Protein AF-X1BW34-F1 (afdb_monomer_lite)

Radius of gyration: 10.93 Å; chains: 1; bounding box: 24×27×20 Å

Sequence (72 aa):
MQISGNLINEKIIVKKSKDVGRLYNKSNLGRTISDNKLSLNLLEGVFLLGEEKIRIFQDKKEIDFETLVKKS

Organism: NCBI:txid412755

Structure (mmCIF, N/CA/C/O backbone):
data_AF-X1BW34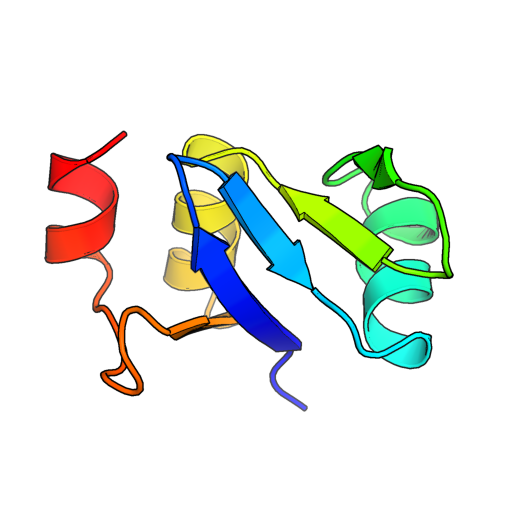-F1
#
_entry.id   AF-X1BW34-F1
#
loop_
_atom_site.group_PDB
_atom_site.id
_atom_site.type_symbol
_atom_site.label_atom_id
_atom_site.label_alt_id
_atom_site.label_comp_id
_atom_site.label_asym_id
_atom_site.label_entity_id
_atom_site.label_seq_id
_atom_site.pdbx_PDB_ins_code
_atom_site.Cartn_x
_atom_site.Cartn_y
_atom_site.Cartn_z
_atom_site.occupancy
_atom_site.B_iso_or_equiv
_atom_site.auth_seq_id
_atom_site.auth_comp_id
_atom_site.auth_asym_id
_atom_site.auth_atom_id
_atom_site.pdbx_PDB_model_num
ATOM 1 N N . MET A 1 1 ? 14.381 -5.800 2.621 1.00 55.88 1 MET A N 1
ATOM 2 C CA . MET A 1 1 ? 13.534 -4.935 3.481 1.00 55.88 1 MET A CA 1
ATOM 3 C C . MET A 1 1 ? 12.267 -4.645 2.704 1.00 55.88 1 MET A C 1
ATOM 5 O O . MET A 1 1 ? 12.364 -3.964 1.693 1.00 55.88 1 MET A O 1
ATOM 9 N N . GLN A 1 2 ? 11.140 -5.202 3.129 1.00 76.25 2 GLN A N 1
ATOM 10 C CA . GLN A 1 2 ? 9.885 -5.150 2.381 1.00 76.25 2 GLN A CA 1
ATOM 11 C C . GLN A 1 2 ? 9.058 -3.942 2.833 1.00 76.25 2 GLN A C 1
ATOM 13 O O . GLN A 1 2 ? 8.951 -3.696 4.037 1.00 76.25 2 GLN A O 1
ATOM 18 N N . ILE A 1 3 ? 8.539 -3.162 1.884 1.00 90.75 3 ILE A N 1
ATOM 19 C CA . ILE A 1 3 ? 7.676 -2.008 2.171 1.00 90.75 3 ILE A CA 1
ATOM 20 C C . ILE A 1 3 ? 6.329 -2.532 2.676 1.00 90.75 3 ILE A C 1
ATOM 22 O O . ILE A 1 3 ? 5.897 -3.608 2.270 1.00 90.75 3 ILE A O 1
ATOM 26 N N . SER A 1 4 ? 5.649 -1.797 3.553 1.00 93.19 4 SER A N 1
ATOM 27 C CA . SER A 1 4 ? 4.309 -2.168 4.025 1.00 93.19 4 SER A CA 1
ATOM 28 C C . SER A 1 4 ? 3.297 -1.068 3.724 1.00 93.19 4 SER A C 1
ATOM 30 O O . SER A 1 4 ? 3.503 0.091 4.096 1.00 93.19 4 SER A O 1
ATOM 32 N N . GLY A 1 5 ? 2.200 -1.441 3.066 1.00 94.56 5 GLY A N 1
ATOM 33 C CA . GLY A 1 5 ? 1.081 -0.563 2.731 1.00 94.56 5 GLY A CA 1
ATOM 34 C C . GLY A 1 5 ? -0.250 -1.102 3.257 1.00 94.56 5 GLY A C 1
ATOM 35 O O . GLY A 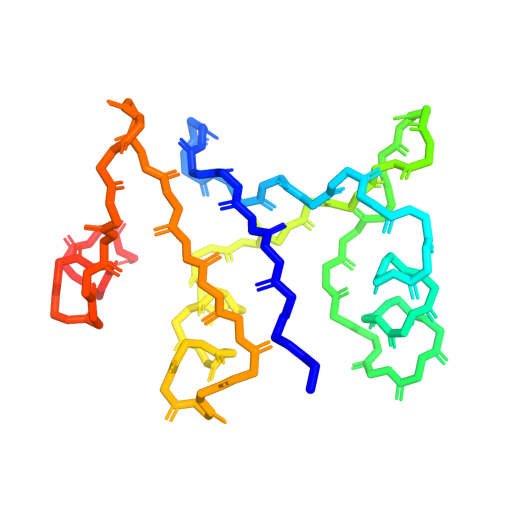1 5 ? -0.411 -2.307 3.424 1.00 94.56 5 GLY A O 1
ATOM 36 N N . ASN A 1 6 ? -1.210 -0.213 3.519 1.00 95.81 6 ASN A N 1
ATOM 37 C CA . ASN A 1 6 ? -2.587 -0.597 3.851 1.00 95.81 6 ASN A CA 1
ATOM 38 C C . ASN A 1 6 ? -3.541 -0.178 2.734 1.00 95.81 6 ASN A C 1
ATOM 40 O O . ASN A 1 6 ? -3.554 0.998 2.378 1.00 95.81 6 ASN A O 1
ATOM 44 N N . LEU A 1 7 ? -4.348 -1.105 2.225 1.00 95.81 7 LEU A N 1
ATOM 45 C CA . LEU A 1 7 ? -5.409 -0.823 1.266 1.00 95.81 7 LEU A CA 1
ATOM 46 C C . LEU A 1 7 ? -6.619 -0.211 1.990 1.00 95.81 7 LEU A C 1
ATOM 48 O O . LEU A 1 7 ? -7.230 -0.848 2.844 1.00 95.81 7 LEU A O 1
ATOM 52 N N . ILE A 1 8 ? -6.953 1.032 1.647 1.00 93.50 8 ILE A N 1
ATOM 53 C CA . ILE A 1 8 ?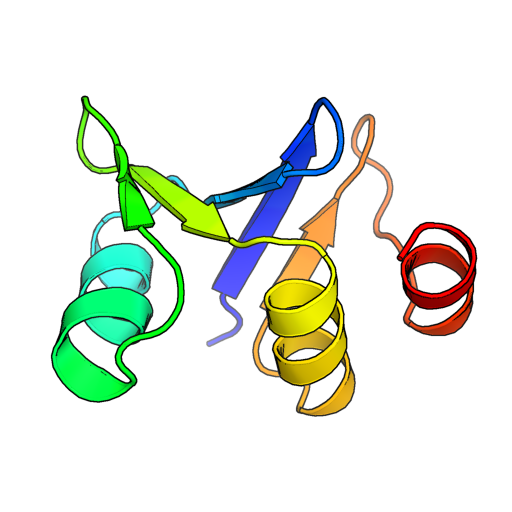 -8.057 1.816 2.209 1.00 93.50 8 ILE A CA 1
ATOM 54 C C . ILE A 1 8 ? -8.723 2.569 1.055 1.00 93.50 8 ILE A C 1
ATOM 56 O O . ILE A 1 8 ? -8.052 3.356 0.391 1.00 93.50 8 ILE A O 1
ATOM 60 N N . ASN A 1 9 ? -10.026 2.363 0.833 1.00 88.38 9 ASN A N 1
ATOM 61 C CA . ASN A 1 9 ? -10.806 3.054 -0.207 1.00 88.38 9 ASN A CA 1
ATOM 62 C C . ASN A 1 9 ? -10.073 3.097 -1.564 1.00 88.38 9 ASN A C 1
ATOM 64 O O . ASN A 1 9 ? -9.805 4.176 -2.091 1.00 88.38 9 ASN A O 1
ATOM 68 N N . GLU A 1 10 ? -9.669 1.922 -2.064 1.00 90.06 10 GLU A N 1
ATOM 69 C CA . GLU A 1 10 ? -8.983 1.740 -3.362 1.00 90.06 10 GLU A CA 1
ATOM 70 C C . GLU A 1 10 ? -7.589 2.381 -3.467 1.00 90.06 10 GLU A C 1
ATOM 72 O O . GLU A 1 10 ? -6.995 2.461 -4.540 1.00 90.06 10 GLU A O 1
ATOM 77 N N . LYS A 1 11 ? -7.018 2.821 -2.345 1.00 93.75 11 LYS A N 1
ATOM 78 C CA . LYS A 1 11 ? -5.672 3.392 -2.286 1.00 93.75 11 LYS A CA 1
ATOM 79 C C . LYS A 1 11 ? -4.814 2.628 -1.304 1.00 93.75 11 LYS A C 1
ATOM 81 O O . LYS A 1 11 ? -5.270 2.237 -0.235 1.00 93.75 11 LYS A O 1
ATOM 86 N N . ILE A 1 12 ? -3.544 2.452 -1.639 1.00 95.25 12 ILE A N 1
ATOM 87 C CA . ILE A 1 12 ? -2.586 1.798 -0.752 1.00 95.25 12 ILE A CA 1
ATOM 88 C C . ILE A 1 12 ? -1.769 2.875 -0.052 1.00 95.25 12 ILE A C 1
ATOM 90 O O . ILE A 1 12 ? -1.040 3.639 -0.681 1.00 95.25 12 ILE A O 1
ATOM 94 N N . ILE A 1 13 ? -1.901 2.938 1.268 1.00 95.19 13 ILE A N 1
ATOM 95 C CA . ILE A 1 13 ? -1.283 3.959 2.107 1.00 95.19 13 ILE A CA 1
ATOM 96 C C . ILE A 1 13 ? -0.021 3.405 2.761 1.00 95.19 13 ILE A C 1
ATOM 98 O O . ILE A 1 13 ? -0.081 2.500 3.598 1.00 95.19 13 ILE A O 1
ATOM 102 N N . VAL A 1 14 ? 1.120 4.005 2.430 1.00 93.94 14 VAL A N 1
ATOM 103 C CA . VAL A 1 14 ? 2.423 3.738 3.048 1.00 93.94 14 VAL A CA 1
ATOM 104 C C . VAL A 1 14 ? 2.718 4.848 4.053 1.00 93.94 14 VAL A C 1
ATOM 106 O O . VAL A 1 14 ? 2.700 6.028 3.711 1.00 93.94 14 VAL A O 1
ATOM 109 N N . LYS A 1 15 ? 2.975 4.475 5.313 1.00 90.06 15 LYS A N 1
ATOM 110 C CA . LYS A 1 15 ? 3.159 5.431 6.426 1.00 90.06 15 LYS A CA 1
ATOM 111 C C . LYS A 1 15 ? 4.608 5.588 6.889 1.00 90.06 15 LYS A C 1
ATOM 113 O O . LYS A 1 15 ? 4.923 6.518 7.620 1.00 90.06 15 LYS A O 1
ATOM 118 N N . LYS A 1 16 ? 5.495 4.658 6.529 1.00 86.75 16 LYS A N 1
ATOM 119 C CA . LYS A 1 16 ? 6.877 4.655 7.020 1.00 86.75 16 LYS A CA 1
ATOM 120 C C . LYS A 1 16 ? 7.721 5.621 6.192 1.00 86.75 16 LYS A C 1
ATOM 122 O O . LYS A 1 16 ? 7.989 5.346 5.026 1.00 86.75 16 LYS A O 1
ATOM 127 N N . SER A 1 17 ? 8.206 6.704 6.799 1.00 80.75 17 SER A N 1
ATOM 128 C CA . SER A 1 17 ? 8.906 7.793 6.091 1.00 80.75 17 SER A CA 1
ATOM 129 C C . SER A 1 17 ? 10.098 7.325 5.242 1.00 80.75 17 SER A C 1
ATOM 131 O O . SER A 1 17 ? 10.321 7.834 4.146 1.00 80.75 17 SER A O 1
ATOM 133 N N . LYS A 1 18 ? 10.837 6.301 5.702 1.00 83.50 18 LYS A N 1
ATOM 134 C CA . LYS A 1 18 ? 11.952 5.696 4.945 1.00 83.50 18 LYS A CA 1
ATOM 135 C C . LYS A 1 18 ? 11.498 5.061 3.624 1.00 83.50 18 LYS A C 1
ATOM 137 O O . LYS A 1 18 ? 12.242 5.102 2.646 1.00 83.50 18 LYS A O 1
ATOM 142 N N . ASP A 1 19 ? 10.306 4.475 3.604 1.00 84.50 19 ASP A N 1
ATOM 143 C CA . ASP A 1 19 ? 9.753 3.800 2.430 1.00 84.50 19 ASP A CA 1
ATOM 144 C C . ASP A 1 19 ? 9.084 4.807 1.488 1.00 84.50 19 ASP A C 1
ATOM 146 O O . ASP A 1 19 ? 9.257 4.715 0.274 1.00 84.50 19 ASP A O 1
ATOM 150 N N . VAL A 1 20 ? 8.434 5.836 2.045 1.00 82.12 20 VAL A N 1
ATOM 151 C CA . VAL A 1 20 ? 7.884 6.976 1.290 1.00 82.12 20 VAL A CA 1
ATOM 152 C C . VAL A 1 20 ? 8.968 7.665 0.464 1.00 82.12 20 VAL A C 1
ATOM 154 O O . VAL A 1 20 ? 8.811 7.826 -0.743 1.00 82.12 20 VAL A O 1
ATOM 157 N N . GLY A 1 21 ? 10.110 7.991 1.078 1.00 78.06 21 GLY A N 1
ATOM 158 C CA . GLY A 1 21 ? 11.223 8.614 0.360 1.00 78.06 21 GLY A CA 1
ATOM 159 C C . GLY A 1 21 ? 11.824 7.729 -0.738 1.00 78.06 21 GLY A C 1
ATOM 160 O O . GLY A 1 21 ? 12.376 8.251 -1.700 1.00 78.06 21 GLY A O 1
ATOM 161 N N . ARG A 1 22 ? 11.719 6.398 -0.635 1.00 79.81 22 ARG A N 1
ATOM 162 C CA . ARG A 1 22 ? 12.194 5.479 -1.682 1.00 79.81 22 ARG A CA 1
ATOM 163 C C . ARG A 1 22 ? 11.230 5.429 -2.861 1.00 79.81 22 ARG A C 1
ATOM 165 O O . ARG A 1 22 ? 11.678 5.569 -3.991 1.00 79.81 22 ARG A O 1
ATOM 172 N N . LEU A 1 23 ? 9.940 5.256 -2.594 1.00 80.19 23 LEU A N 1
ATOM 173 C CA . LEU A 1 23 ? 8.920 5.162 -3.638 1.00 80.19 23 LEU A CA 1
ATOM 174 C C . LEU A 1 23 ? 8.769 6.479 -4.408 1.00 80.19 23 LEU A C 1
ATOM 176 O O . LEU A 1 23 ? 8.807 6.474 -5.636 1.00 80.19 23 LEU A O 1
ATOM 180 N N . TYR A 1 24 ? 8.700 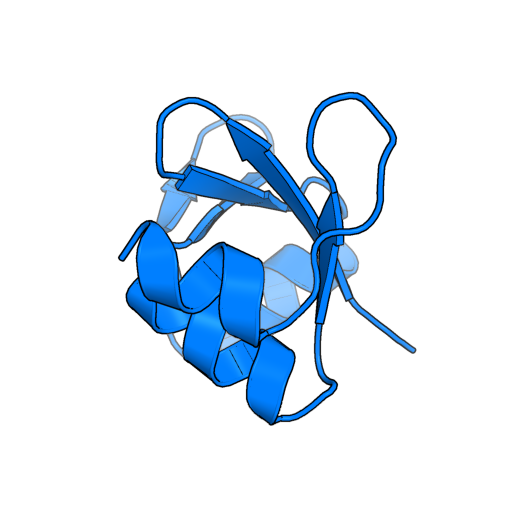7.602 -3.688 1.00 79.12 24 TYR A N 1
ATOM 181 C CA . TYR A 1 24 ? 8.509 8.913 -4.299 1.00 79.12 24 TYR A CA 1
ATOM 182 C C . TYR A 1 24 ? 9.780 9.420 -4.992 1.00 79.12 24 TYR A C 1
ATOM 184 O O . TYR A 1 24 ? 9.765 9.666 -6.191 1.00 79.12 24 TYR A O 1
ATOM 192 N N . ASN A 1 25 ? 10.912 9.509 -4.277 1.00 71.06 25 ASN A N 1
ATOM 193 C CA . ASN A 1 25 ? 12.097 10.191 -4.819 1.00 71.06 25 ASN A CA 1
ATOM 194 C C . ASN A 1 25 ? 12.917 9.345 -5.804 1.00 71.06 25 ASN A C 1
ATOM 196 O O . ASN A 1 25 ? 13.670 9.912 -6.589 1.00 71.06 25 ASN A O 1
ATOM 200 N N . LYS A 1 26 ? 12.858 8.005 -5.732 1.00 71.88 26 LYS A N 1
ATOM 201 C CA . LYS A 1 26 ? 13.697 7.135 -6.584 1.00 71.88 26 LYS A CA 1
ATOM 202 C C . LYS A 1 26 ? 12.943 6.457 -7.716 1.00 71.88 26 LYS A C 1
ATOM 204 O O . LYS A 1 26 ? 13.581 6.021 -8.669 1.00 71.88 26 LYS A O 1
ATOM 209 N N . SER A 1 27 ? 11.627 6.320 -7.600 1.00 74.56 27 SER A N 1
ATOM 210 C CA . SER A 1 27 ? 10.836 5.527 -8.543 1.00 74.56 27 SER A CA 1
ATOM 211 C C . SER A 1 27 ? 9.646 6.284 -9.128 1.00 74.56 27 SER A C 1
ATOM 213 O O . SER A 1 27 ? 8.990 5.729 -10.000 1.00 74.56 27 SER A O 1
ATOM 215 N N . ASN A 1 28 ? 9.381 7.528 -8.695 1.00 81.75 28 ASN A N 1
ATOM 216 C CA . ASN A 1 28 ? 8.208 8.317 -9.096 1.00 81.75 28 ASN A CA 1
ATOM 217 C C . ASN A 1 28 ? 6.881 7.550 -8.928 1.00 81.75 28 ASN A C 1
ATOM 219 O O . ASN A 1 28 ? 5.951 7.736 -9.709 1.00 81.75 28 ASN A O 1
ATOM 223 N N . LEU A 1 29 ? 6.806 6.673 -7.920 1.00 85.19 29 LEU A N 1
ATOM 224 C CA . LEU A 1 29 ? 5.620 5.871 -7.627 1.00 85.19 29 LEU A CA 1
ATOM 225 C C . LEU A 1 29 ? 4.802 6.522 -6.517 1.00 85.19 29 LEU A C 1
ATOM 227 O O . LEU A 1 29 ? 5.334 6.876 -5.459 1.00 85.19 29 LEU A O 1
ATOM 231 N N . GLY A 1 30 ? 3.494 6.604 -6.741 1.00 87.88 30 GLY A N 1
ATOM 232 C CA . GLY A 1 30 ? 2.531 7.168 -5.812 1.00 87.88 30 GLY A CA 1
ATOM 233 C C . GLY A 1 30 ? 2.566 8.690 -5.729 1.00 87.88 30 GLY A C 1
ATOM 234 O O . GLY A 1 30 ? 3.310 9.390 -6.414 1.00 87.88 30 GLY A O 1
ATOM 235 N N . ARG A 1 31 ? 1.725 9.223 -4.846 1.00 87.75 31 ARG A N 1
ATOM 236 C CA . ARG A 1 31 ? 1.645 10.651 -4.528 1.00 87.75 31 ARG A CA 1
ATOM 237 C C . ARG A 1 31 ? 1.835 10.849 -3.039 1.00 87.75 31 ARG A C 1
ATOM 239 O O . ARG A 1 31 ? 1.231 10.136 -2.232 1.00 87.75 31 ARG A O 1
ATOM 246 N N . THR A 1 32 ? 2.663 11.819 -2.668 1.00 87.06 32 THR A N 1
ATOM 247 C CA . THR A 1 32 ? 2.751 12.243 -1.274 1.00 87.06 32 THR A CA 1
ATOM 248 C C . THR A 1 32 ? 1.415 12.846 -0.866 1.00 87.06 32 THR A C 1
ATOM 250 O O . THR A 1 32 ? 0.793 13.620 -1.592 1.00 87.06 32 THR A O 1
ATOM 253 N N . ILE A 1 33 ? 0.947 12.432 0.297 1.00 84.50 33 ILE A N 1
ATOM 254 C CA . ILE A 1 33 ? -0.190 13.041 0.972 1.00 84.50 33 ILE A CA 1
ATOM 255 C C . ILE A 1 33 ? 0.337 13.716 2.244 1.00 84.50 33 ILE A C 1
ATOM 257 O O . ILE A 1 33 ? 1.507 13.554 2.608 1.00 84.50 33 ILE A O 1
ATOM 261 N N . SER A 1 34 ? -0.505 14.499 2.915 1.00 79.00 34 SER A N 1
ATOM 262 C CA . SER A 1 34 ? -0.134 15.142 4.177 1.00 79.00 34 SER A CA 1
ATOM 263 C C . SER A 1 34 ? 0.384 14.121 5.203 1.00 79.00 34 SER A C 1
ATOM 265 O O . SER A 1 34 ? 0.015 12.943 5.174 1.00 79.00 34 SER A O 1
ATOM 267 N N . ASP A 1 35 ? 1.241 14.587 6.119 1.00 77.25 35 ASP A N 1
ATOM 268 C CA . ASP A 1 35 ? 1.744 13.793 7.251 1.00 77.25 35 ASP A CA 1
ATOM 269 C C . ASP A 1 35 ? 2.695 12.637 6.856 1.00 77.25 35 ASP A C 1
ATOM 271 O O . ASP A 1 35 ? 2.571 11.515 7.342 1.00 77.25 35 ASP A O 1
ATOM 275 N N . ASN A 1 36 ? 3.656 12.899 5.951 1.00 81.19 36 ASN A N 1
ATOM 276 C CA . ASN A 1 36 ? 4.721 11.955 5.550 1.00 81.19 36 ASN A CA 1
ATOM 277 C C . ASN A 1 36 ? 4.220 10.582 5.072 1.00 81.19 36 ASN A C 1
ATOM 279 O O . ASN A 1 36 ? 4.894 9.561 5.229 1.00 81.19 36 ASN A O 1
ATOM 283 N N . LYS A 1 37 ? 3.037 10.555 4.464 1.00 88.81 37 LYS A N 1
ATOM 284 C CA . LYS A 1 37 ? 2.438 9.349 3.898 1.00 88.81 37 LYS A CA 1
ATOM 285 C C . LYS A 1 37 ? 2.504 9.394 2.379 1.00 88.81 37 LYS A C 1
ATOM 287 O O . LYS A 1 37 ? 2.512 10.458 1.761 1.00 88.81 37 LYS A O 1
ATOM 292 N N . LEU A 1 38 ? 2.506 8.215 1.779 1.00 92.62 38 LEU A N 1
ATOM 293 C CA . LEU A 1 38 ? 2.392 8.039 0.340 1.00 92.62 38 LEU A CA 1
ATOM 294 C C . LEU A 1 38 ? 1.121 7.260 0.037 1.00 92.62 38 LEU A C 1
ATOM 296 O O . LEU A 1 38 ? 0.853 6.239 0.670 1.00 92.62 38 LEU A O 1
ATOM 300 N N . SER A 1 39 ? 0.365 7.739 -0.940 1.00 94.12 39 SER A N 1
ATOM 301 C CA . SER A 1 39 ? -0.748 7.013 -1.529 1.00 94.12 39 SER A CA 1
ATOM 302 C C . SER A 1 39 ? -0.310 6.435 -2.866 1.00 94.12 39 SER A C 1
ATOM 304 O O . SER A 1 39 ? 0.090 7.185 -3.751 1.00 94.12 39 SER A O 1
ATOM 306 N N . LEU A 1 40 ? -0.451 5.127 -3.023 1.00 94.50 40 LEU A N 1
ATOM 307 C CA . LEU A 1 40 ? -0.353 4.432 -4.303 1.00 94.50 40 LEU A CA 1
ATOM 308 C C . LEU A 1 40 ? -1.766 4.131 -4.810 1.00 94.50 40 LEU A C 1
ATOM 310 O O . LEU A 1 40 ? -2.681 3.904 -4.009 1.00 94.50 40 LEU A O 1
ATOM 314 N N . ASN A 1 41 ? -1.946 4.137 -6.125 1.00 94.50 41 ASN A N 1
ATOM 315 C CA . ASN A 1 41 ? -3.140 3.571 -6.748 1.00 94.50 41 ASN A CA 1
ATOM 316 C C . ASN A 1 41 ? -3.034 2.032 -6.825 1.00 94.50 41 ASN A C 1
ATOM 318 O O . ASN A 1 41 ? -1.995 1.449 -6.502 1.00 94.50 41 ASN A O 1
ATOM 322 N N . LEU A 1 42 ? -4.119 1.365 -7.226 1.00 94.12 42 LEU A N 1
ATOM 323 C CA . LEU A 1 42 ? -4.161 -0.099 -7.288 1.00 94.12 42 LEU A CA 1
ATOM 324 C C . LEU A 1 42 ? -3.162 -0.677 -8.290 1.00 94.12 42 LEU A C 1
ATOM 326 O O . LEU A 1 42 ? -2.488 -1.645 -7.957 1.00 94.12 42 LEU A O 1
ATOM 330 N N . LEU A 1 43 ? -2.999 -0.057 -9.460 1.00 93.69 43 LEU A N 1
ATOM 331 C CA . LEU A 1 43 ? -2.066 -0.518 -10.490 1.00 93.69 43 LEU A CA 1
ATOM 332 C C . LEU A 1 43 ? -0.606 -0.465 -10.011 1.00 93.69 43 LEU A C 1
ATOM 334 O O . LEU A 1 43 ? 0.140 -1.430 -10.166 1.00 93.69 43 LEU A O 1
ATOM 338 N N . GLU A 1 44 ? -0.207 0.635 -9.371 1.00 93.81 44 GLU A N 1
ATOM 339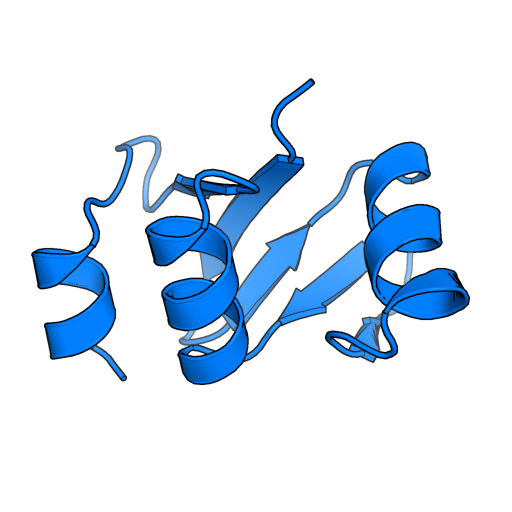 C CA . GLU A 1 44 ? 1.109 0.783 -8.737 1.00 93.81 44 GLU A CA 1
ATOM 340 C C . GLU A 1 44 ? 1.309 -0.252 -7.624 1.00 93.81 44 GLU A C 1
ATOM 342 O O . GLU A 1 44 ? 2.393 -0.816 -7.472 1.00 93.81 44 GLU A O 1
ATOM 347 N N . GLY A 1 45 ? 0.250 -0.522 -6.857 1.00 94.38 45 GLY A N 1
ATOM 348 C CA . GLY A 1 45 ? 0.220 -1.565 -5.840 1.00 94.38 45 GLY A CA 1
ATOM 349 C C . GLY A 1 45 ? 0.441 -2.964 -6.398 1.00 94.38 45 GLY A C 1
ATOM 350 O O . GLY A 1 45 ? 1.296 -3.684 -5.891 1.00 94.38 45 GLY A O 1
ATOM 351 N N . VAL A 1 46 ? -0.300 -3.328 -7.447 1.00 95.06 46 VAL A N 1
ATOM 352 C CA . VAL A 1 46 ? -0.190 -4.609 -8.161 1.00 95.06 46 VAL A CA 1
ATOM 353 C C . VAL A 1 46 ? 1.221 -4.791 -8.702 1.00 95.06 46 VAL A C 1
ATOM 355 O O . VAL A 1 46 ? 1.831 -5.831 -8.463 1.00 95.06 46 VAL A O 1
ATOM 358 N N . PHE A 1 47 ? 1.771 -3.768 -9.358 1.00 93.38 47 PHE A N 1
ATOM 359 C CA . PHE A 1 47 ? 3.139 -3.800 -9.868 1.00 93.38 47 PHE A CA 1
ATOM 360 C C . PHE A 1 47 ? 4.156 -4.062 -8.749 1.00 93.38 47 PHE A C 1
ATOM 362 O O . PHE A 1 47 ? 4.958 -4.988 -8.832 1.00 93.38 47 PHE A O 1
ATOM 369 N N . LEU A 1 48 ? 4.102 -3.285 -7.664 1.00 92.94 48 LEU A N 1
ATOM 370 C CA . LEU A 1 48 ? 5.032 -3.440 -6.544 1.00 92.94 48 LEU A CA 1
ATOM 371 C C . LEU A 1 48 ? 4.873 -4.778 -5.815 1.00 92.94 48 LEU A C 1
ATOM 373 O O . LEU A 1 48 ? 5.855 -5.284 -5.267 1.00 92.94 48 LEU A O 1
ATOM 377 N N . LEU A 1 49 ? 3.651 -5.313 -5.758 1.00 94.12 49 LEU A N 1
ATOM 378 C CA . LEU A 1 49 ? 3.351 -6.592 -5.120 1.00 94.12 49 LEU A CA 1
ATOM 379 C C . LEU A 1 49 ? 3.883 -7.755 -5.962 1.00 94.12 49 LEU A C 1
ATOM 381 O O . LEU A 1 49 ? 4.517 -8.646 -5.407 1.00 94.12 49 LEU A O 1
ATOM 385 N N . GLY A 1 50 ? 3.698 -7.707 -7.286 1.00 92.12 50 GLY A N 1
ATOM 386 C CA . GLY A 1 50 ? 4.258 -8.689 -8.221 1.00 92.12 50 GLY A CA 1
ATOM 387 C C . GLY A 1 50 ? 5.790 -8.689 -8.250 1.00 92.12 50 GLY A C 1
ATOM 388 O O . GLY A 1 50 ? 6.405 -9.734 -8.404 1.00 92.12 50 GLY A O 1
ATOM 389 N N . GLU A 1 51 ? 6.409 -7.534 -8.009 1.00 91.94 51 GLU A N 1
ATOM 390 C CA . GLU A 1 51 ? 7.864 -7.387 -7.862 1.00 91.94 51 GLU A CA 1
ATOM 391 C C . GLU A 1 51 ? 8.392 -7.781 -6.467 1.00 91.94 51 GLU A C 1
ATOM 393 O O . GLU A 1 51 ? 9.564 -7.552 -6.164 1.00 91.94 51 GLU A O 1
ATOM 398 N N . GLU A 1 52 ? 7.526 -8.276 -5.575 1.00 92.44 52 GLU A N 1
ATOM 399 C CA . GLU A 1 52 ? 7.831 -8.619 -4.176 1.00 92.44 52 GLU A CA 1
ATOM 400 C C . GLU A 1 52 ? 8.408 -7.449 -3.343 1.00 92.44 52 GLU A C 1
ATOM 402 O O . GLU A 1 52 ? 8.990 -7.622 -2.265 1.00 92.44 52 GLU A O 1
ATOM 407 N N . LYS A 1 53 ? 8.222 -6.206 -3.808 1.00 91.19 53 LYS A N 1
ATOM 408 C CA . LYS A 1 53 ? 8.770 -4.985 -3.188 1.00 91.19 53 LYS A CA 1
ATOM 409 C C . LYS A 1 53 ? 7.897 -4.451 -2.050 1.00 91.19 53 LYS A C 1
ATOM 411 O O . LYS A 1 53 ? 8.402 -3.724 -1.185 1.00 91.19 53 LYS A O 1
ATOM 416 N N . ILE A 1 54 ? 6.614 -4.815 -2.014 1.00 93.50 54 ILE A N 1
ATOM 417 C CA . ILE A 1 54 ? 5.637 -4.380 -1.003 1.00 93.50 54 ILE A CA 1
ATOM 418 C C . ILE A 1 54 ? 4.840 -5.566 -0.441 1.00 93.50 54 ILE A C 1
ATOM 420 O O . ILE A 1 54 ? 4.612 -6.549 -1.134 1.00 93.50 54 ILE A O 1
ATOM 424 N N . ARG A 1 55 ? 4.400 -5.456 0.817 1.00 95.19 55 ARG A N 1
ATOM 425 C CA . ARG A 1 55 ? 3.282 -6.220 1.393 1.00 95.19 55 ARG A CA 1
ATOM 426 C C . ARG A 1 55 ? 2.099 -5.296 1.593 1.00 95.19 55 ARG A C 1
ATOM 428 O O . ARG A 1 55 ? 2.269 -4.184 2.108 1.00 95.19 55 ARG A O 1
ATOM 435 N N . ILE A 1 56 ? 0.915 -5.756 1.214 1.00 95.44 56 ILE A N 1
ATOM 436 C CA . ILE A 1 56 ? -0.313 -4.966 1.280 1.00 95.44 56 ILE A CA 1
ATOM 437 C C . ILE A 1 56 ? -1.272 -5.631 2.257 1.00 95.44 56 ILE A C 1
ATOM 439 O O . ILE A 1 56 ? -1.506 -6.832 2.187 1.00 95.44 56 ILE A O 1
ATOM 443 N N . PHE A 1 57 ? -1.829 -4.833 3.164 1.00 96.25 57 PHE A N 1
ATOM 444 C CA . PHE A 1 57 ? -2.763 -5.295 4.182 1.00 96.25 57 PHE A CA 1
ATOM 445 C C . PHE A 1 57 ? -4.130 -4.622 4.030 1.00 96.25 57 PHE A C 1
ATOM 447 O O . PHE A 1 57 ? -4.204 -3.420 3.784 1.00 96.25 57 PHE A O 1
ATOM 454 N N . GLN A 1 58 ? -5.211 -5.371 4.233 1.00 94.75 58 GLN A N 1
ATOM 455 C CA . GLN A 1 58 ? -6.579 -4.867 4.388 1.00 94.75 58 GLN A CA 1
ATOM 456 C C . GLN A 1 58 ? -7.184 -5.508 5.632 1.00 94.75 58 GLN A C 1
ATOM 458 O O . GLN A 1 58 ? -7.118 -6.722 5.799 1.00 94.75 58 GLN A O 1
ATOM 463 N N . ASP A 1 59 ? -7.714 -4.694 6.546 1.00 91.56 59 ASP A N 1
ATOM 464 C CA . ASP A 1 59 ? -8.311 -5.170 7.803 1.00 91.56 59 ASP A CA 1
ATOM 465 C C . ASP A 1 59 ? -7.402 -6.138 8.586 1.00 91.56 59 ASP A C 1
ATOM 467 O O . ASP A 1 59 ? -7.843 -7.145 9.137 1.00 91.56 59 ASP A O 1
ATOM 471 N N . LYS A 1 60 ? -6.098 -5.817 8.626 1.00 90.69 60 LYS A N 1
ATOM 472 C CA . LYS A 1 60 ? -5.010 -6.610 9.240 1.00 90.69 60 LYS A CA 1
ATOM 473 C C . LYS A 1 60 ? -4.697 -7.948 8.552 1.00 90.69 60 LYS A C 1
ATOM 475 O O . LYS A 1 60 ? -3.828 -8.668 9.036 1.00 90.69 60 LYS A O 1
ATOM 480 N N . LYS A 1 61 ? -5.348 -8.275 7.436 1.00 94.81 61 LYS A N 1
ATOM 481 C CA . LYS A 1 61 ? -5.028 -9.442 6.605 1.00 94.81 61 LYS A CA 1
ATOM 482 C C . LYS A 1 61 ? -4.108 -9.035 5.466 1.00 94.81 61 LYS A C 1
ATOM 484 O O . LYS A 1 61 ? -4.321 -7.995 4.851 1.00 94.81 61 LYS A O 1
ATOM 489 N N . GLU A 1 62 ? -3.089 -9.842 5.202 1.00 95.94 62 GLU A N 1
ATOM 490 C CA . GLU A 1 62 ? -2.245 -9.671 4.020 1.00 95.94 62 GLU A CA 1
ATOM 491 C C . GLU A 1 62 ? -3.042 -10.070 2.771 1.00 95.94 62 GLU A C 1
ATOM 493 O O . GLU A 1 62 ? -3.762 -11.068 2.786 1.00 95.94 62 GLU A O 1
ATOM 498 N N . ILE A 1 63 ? -2.961 -9.249 1.727 1.00 94.94 63 ILE A N 1
ATOM 499 C CA . ILE A 1 63 ? -3.635 -9.472 0.449 1.00 94.94 63 ILE A CA 1
ATOM 500 C C . ILE A 1 63 ? -2.613 -10.029 -0.541 1.00 94.94 63 ILE A C 1
ATOM 502 O O . ILE A 1 63 ? -1.524 -9.471 -0.684 1.00 94.94 63 ILE A O 1
ATOM 506 N N . ASP A 1 64 ? -2.980 -11.102 -1.237 1.00 95.25 64 ASP A N 1
ATOM 507 C CA . ASP A 1 64 ? -2.172 -11.673 -2.311 1.00 95.25 64 ASP A CA 1
ATOM 508 C C . ASP A 1 64 ? -2.368 -10.941 -3.651 1.00 95.25 64 ASP A C 1
ATOM 510 O O . ASP A 1 64 ? -3.236 -10.080 -3.825 1.00 95.25 64 ASP A O 1
ATOM 514 N N . PHE A 1 65 ? -1.515 -11.274 -4.618 1.00 93.25 65 PHE A N 1
ATOM 515 C CA . PHE A 1 65 ? -1.532 -10.650 -5.937 1.00 93.25 65 PHE A CA 1
ATOM 516 C C . PHE A 1 65 ? -2.883 -10.810 -6.640 1.00 93.25 65 PHE A C 1
ATOM 518 O O . PHE A 1 65 ? -3.436 -9.832 -7.141 1.00 93.25 65 PHE A O 1
ATOM 525 N N . GLU A 1 66 ? -3.448 -12.018 -6.637 1.00 94.00 66 GLU A N 1
ATOM 526 C CA . GLU A 1 66 ? -4.707 -12.307 -7.326 1.00 94.00 66 GLU A CA 1
ATOM 527 C C . GLU A 1 66 ? -5.875 -11.501 -6.739 1.00 94.00 66 GLU A C 1
ATOM 529 O O . GLU A 1 66 ? -6.678 -10.922 -7.475 1.00 94.00 66 GLU A O 1
ATOM 534 N N . THR A 1 67 ? -5.951 -11.409 -5.412 1.00 93.50 67 THR A N 1
ATOM 535 C CA . THR A 1 67 ? -6.985 -10.639 -4.717 1.00 93.50 67 THR A CA 1
ATOM 536 C C . THR A 1 67 ? -6.862 -9.149 -5.011 1.00 93.50 67 THR A C 1
ATOM 538 O O . THR A 1 67 ? -7.883 -8.470 -5.136 1.00 93.50 67 THR A O 1
ATOM 541 N N . LEU A 1 68 ? -5.638 -8.624 -5.128 1.00 92.88 68 LEU A N 1
ATOM 542 C CA . LEU A 1 68 ? -5.423 -7.215 -5.444 1.00 92.88 68 LEU A CA 1
ATOM 543 C C . LEU A 1 68 ? -5.763 -6.893 -6.907 1.00 92.88 68 LEU A C 1
ATOM 545 O O . LEU A 1 68 ? -6.419 -5.886 -7.155 1.00 92.88 68 LEU A O 1
ATOM 549 N N . VAL A 1 69 ? -5.392 -7.762 -7.853 1.00 92.06 69 VAL A N 1
ATOM 550 C CA . VAL A 1 69 ? -5.723 -7.610 -9.284 1.00 92.06 69 VAL A CA 1
ATOM 551 C C . VAL A 1 69 ? -7.231 -7.640 -9.521 1.00 92.06 69 VAL A C 1
ATOM 553 O O . VAL A 1 69 ? -7.749 -6.866 -10.314 1.00 92.06 69 VAL A O 1
ATOM 556 N N . LYS A 1 70 ? -7.981 -8.469 -8.788 1.00 91.94 70 LYS A N 1
ATOM 557 C CA . LYS A 1 70 ? -9.454 -8.480 -8.878 1.00 91.94 70 LYS A CA 1
ATOM 558 C C . LYS A 1 70 ? -10.113 -7.174 -8.418 1.00 91.94 70 LYS A C 1
ATOM 560 O O . LYS A 1 70 ? -11.311 -7.004 -8.628 1.00 91.94 70 LYS A O 1
ATOM 565 N N . LYS A 1 71 ? -9.373 -6.289 -7.744 1.00 83.38 71 LYS A N 1
ATOM 566 C CA . LYS A 1 71 ? -9.864 -4.994 -7.257 1.00 83.38 71 LYS A CA 1
ATOM 567 C C . LYS A 1 71 ? -9.440 -3.818 -8.144 1.00 83.38 71 LYS A C 1
ATOM 569 O O . LYS A 1 71 ? -9.995 -2.745 -7.937 1.00 83.38 71 LYS A O 1
ATOM 574 N N . SER A 1 72 ? -8.455 -3.996 -9.037 1.00 75.75 72 SER A N 1
ATOM 575 C CA . SER A 1 72 ? -7.841 -2.933 -9.856 1.00 75.75 72 SER A CA 1
ATOM 576 C C . SER A 1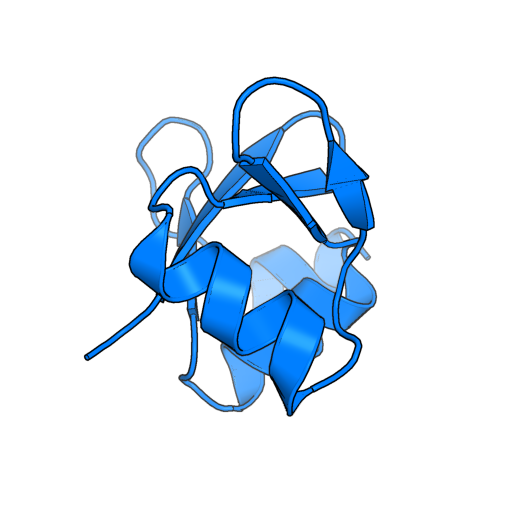 72 ? -8.603 -2.590 -11.125 1.00 75.75 72 SER A C 1
ATOM 578 O O . SER A 1 72 ? -9.187 -3.528 -11.709 1.00 75.75 72 SER A O 1
#

pLDDT: mean 88.68, std 7.73, range [55.88, 96.25]

Secondary structure (DSSP, 8-state):
--EEEEEETTEEEE--HHHHHHHHHHH--SEEETTTEEEEPHHHHHHHHHTT-EEEEETTEEEPHHHHHTT-

Foldseek 3Di:
DAFEWEQDPQKTKGQDLVVLCCQCVPPVAADDDPNSMGIHGLVSVLVCLVVRRYWYDYPNDTDHNVRSVVSD

InterPro domains:
  IPR006678 tRNA intron endonuclease, N-terminal [PF02778] (4-68)
  IPR036740 tRNA intron endonuclease, N-terminal domain superfamily [SSF55267] (4-70)